Protein AF-A0AA38GEP6-F1 (afdb_monomer_lite)

Secondary structure (DSSP, 8-state):
-HHHHHHHHHHHHHHIIIIIHHHHHHHHTTT-----GGG-HHHHHHHHHS-HHHH--TTSPTTTSTTHHHHHHHHHTT-HHHHHPPP----

pLDDT: mean 92.12, std 4.42, range [63.47, 97.69]

Structure (mmCIF, N/CA/C/O backbone):
data_AF-A0AA38GEP6-F1
#
_entry.id   AF-A0AA38GEP6-F1
#
loop_
_atom_site.group_PDB
_atom_site.id
_atom_site.type_symbol
_atom_site.label_atom_id
_atom_site.label_alt_id
_atom_site.label_comp_id
_atom_site.label_asym_id
_atom_site.label_entity_id
_atom_site.label_seq_id
_atom_site.pdbx_PDB_ins_code
_atom_site.Cartn_x
_atom_site.Cartn_y
_atom_site.Cartn_z
_atom_site.occupancy
_atom_site.B_iso_or_equiv
_atom_site.auth_seq_id
_atom_site.auth_comp_id
_atom_site.auth_asym_id
_atom_site.auth_atom_id
_atom_site.pdbx_PDB_model_num
ATOM 1 N N . TRP A 1 1 ? 11.103 -12.185 -10.417 1.00 89.88 1 TRP A N 1
ATOM 2 C CA . TRP A 1 1 ? 9.655 -11.926 -10.547 1.00 89.88 1 TRP A CA 1
ATOM 3 C C . TRP A 1 1 ? 8.796 -13.119 -10.151 1.00 89.88 1 TRP A C 1
ATOM 5 O O . TRP A 1 1 ? 8.047 -12.953 -9.207 1.00 89.88 1 TRP A O 1
ATOM 15 N N . VAL A 1 2 ? 8.939 -14.307 -10.759 1.00 90.38 2 VAL A N 1
ATOM 16 C CA . VAL A 1 2 ? 8.103 -15.491 -10.431 1.00 90.38 2 VAL A CA 1
ATOM 17 C C . VAL A 1 2 ? 8.111 -15.843 -8.936 1.00 90.38 2 VAL A C 1
ATOM 19 O O . VAL A 1 2 ? 7.073 -15.758 -8.293 1.00 90.38 2 VAL A O 1
ATOM 22 N N . ALA A 1 3 ? 9.285 -16.113 -8.353 1.00 92.94 3 ALA A N 1
ATOM 23 C CA . ALA A 1 3 ? 9.393 -16.435 -6.924 1.00 92.94 3 ALA A CA 1
ATOM 24 C C . ALA A 1 3 ? 8.881 -15.307 -6.004 1.00 92.94 3 ALA A C 1
ATOM 26 O O . ALA A 1 3 ? 8.305 -15.565 -4.956 1.00 92.94 3 ALA A O 1
ATOM 27 N N . LEU A 1 4 ? 9.050 -14.042 -6.412 1.00 91.69 4 LEU A N 1
ATOM 28 C CA . LEU A 1 4 ? 8.527 -12.895 -5.662 1.00 91.69 4 LEU A CA 1
ATOM 29 C C . LEU A 1 4 ? 6.992 -12.851 -5.702 1.00 91.69 4 LEU A C 1
ATOM 31 O O . LEU A 1 4 ? 6.365 -12.515 -4.707 1.00 91.69 4 LEU A O 1
ATOM 35 N N . GLN A 1 5 ? 6.386 -13.201 -6.836 1.00 90.38 5 GLN A N 1
ATOM 36 C CA . GLN A 1 5 ? 4.933 -13.257 -6.994 1.00 90.38 5 GLN A CA 1
ATOM 37 C C . GLN A 1 5 ? 4.319 -14.388 -6.170 1.00 90.38 5 GLN A C 1
ATOM 39 O O . GLN A 1 5 ? 3.273 -14.196 -5.555 1.00 90.38 5 GLN A O 1
ATOM 44 N N . GLU A 1 6 ? 4.980 -15.542 -6.112 1.00 91.62 6 GLU A N 1
ATOM 45 C CA . GLU A 1 6 ? 4.587 -16.644 -5.229 1.00 91.62 6 GLU A CA 1
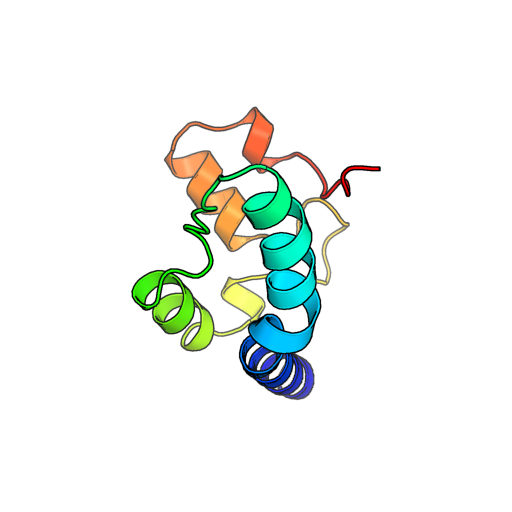ATOM 46 C C . GLU A 1 6 ? 4.685 -16.241 -3.754 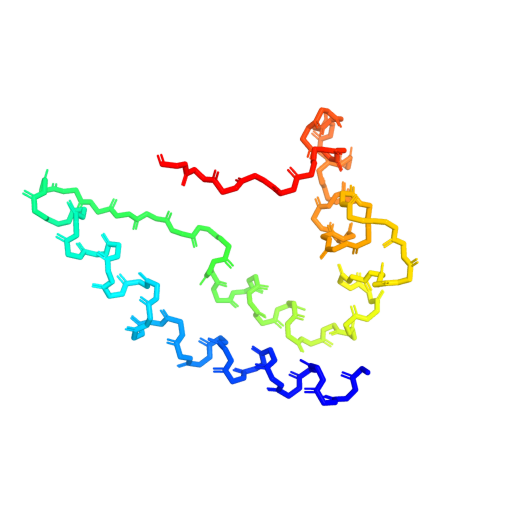1.00 91.62 6 GLU A C 1
ATOM 48 O O . GLU A 1 6 ? 3.718 -16.412 -3.011 1.00 91.62 6 GLU A O 1
ATOM 53 N N . GLU A 1 7 ? 5.800 -15.627 -3.344 1.00 92.94 7 GLU A N 1
ATOM 54 C CA . GLU A 1 7 ? 5.980 -15.156 -1.967 1.00 92.94 7 GLU A CA 1
ATOM 55 C C . GLU A 1 7 ? 4.932 -14.099 -1.586 1.00 92.94 7 GLU A C 1
ATOM 57 O O . GLU A 1 7 ? 4.322 -14.188 -0.523 1.00 92.94 7 GLU A O 1
ATOM 62 N N . MET A 1 8 ? 4.630 -13.150 -2.480 1.00 90.62 8 MET A N 1
ATOM 63 C CA . MET A 1 8 ? 3.583 -12.150 -2.244 1.00 90.62 8 MET A CA 1
ATOM 64 C C . MET A 1 8 ? 2.198 -12.779 -2.048 1.00 90.62 8 MET A C 1
ATOM 66 O O . MET A 1 8 ? 1.456 -12.351 -1.163 1.00 90.62 8 MET A O 1
ATOM 70 N N . LYS A 1 9 ? 1.847 -13.814 -2.823 1.00 89.62 9 LYS A N 1
ATOM 71 C CA . LYS A 1 9 ? 0.584 -14.550 -2.637 1.00 89.62 9 LYS A CA 1
ATOM 72 C C . LYS A 1 9 ? 0.529 -15.227 -1.266 1.00 89.62 9 LYS A C 1
ATOM 74 O O . LYS A 1 9 ? -0.500 -15.167 -0.592 1.00 89.62 9 LYS A O 1
ATOM 79 N N . ILE A 1 10 ? 1.633 -15.834 -0.834 1.00 92.62 10 ILE A N 1
ATOM 80 C CA . ILE A 1 10 ? 1.743 -16.468 0.486 1.00 92.62 10 ILE A CA 1
ATOM 81 C C . ILE A 1 10 ? 1.598 -15.431 1.609 1.00 92.62 10 ILE A C 1
ATOM 83 O O . ILE A 1 10 ? 0.904 -15.689 2.598 1.00 92.62 10 ILE A O 1
ATOM 87 N N . ASP A 1 11 ? 2.219 -14.260 1.470 1.00 91.88 11 ASP A N 1
ATOM 88 C CA . ASP A 1 11 ? 2.130 -13.181 2.456 1.00 91.88 11 ASP A CA 1
ATOM 89 C C . ASP A 1 11 ? 0.696 -12.657 2.608 1.00 91.88 11 ASP A C 1
ATOM 91 O O . ASP A 1 11 ? 0.218 -12.512 3.738 1.00 91.88 11 ASP A O 1
ATOM 95 N N . VAL A 1 12 ? -0.031 -12.466 1.499 1.00 90.56 12 VAL A N 1
ATOM 96 C CA . VAL A 1 12 ? -1.458 -12.096 1.524 1.00 90.56 12 VAL A CA 1
ATOM 97 C C . VAL A 1 12 ? -2.280 -13.154 2.267 1.00 90.56 12 VAL A C 1
ATOM 99 O O . VAL A 1 12 ? -3.029 -12.819 3.183 1.00 90.56 12 VAL A O 1
ATOM 102 N N . GLN A 1 13 ? -2.076 -14.444 1.977 1.00 90.69 13 GLN A N 1
ATOM 103 C CA . GLN A 1 13 ? -2.790 -15.542 2.649 1.00 90.69 13 GLN A CA 1
ATOM 104 C C . GLN A 1 13 ? -2.527 -15.622 4.163 1.00 90.69 13 GLN A C 1
ATOM 106 O O . GLN A 1 13 ? -3.311 -16.213 4.911 1.00 90.69 13 GLN A O 1
ATOM 111 N N . ARG A 1 14 ? -1.417 -15.049 4.641 1.00 93.81 14 ARG A N 1
ATOM 112 C CA . ARG A 1 14 ? -0.997 -15.095 6.050 1.00 93.81 14 ARG A CA 1
ATOM 113 C C . ARG A 1 14 ? -1.179 -13.768 6.784 1.00 93.81 14 ARG A C 1
ATOM 115 O O . ARG A 1 14 ? -0.925 -13.720 7.993 1.00 93.81 14 ARG A O 1
ATOM 122 N N . ILE A 1 15 ? -1.630 -12.711 6.104 1.00 92.81 15 ILE A N 1
ATOM 123 C CA . ILE A 1 15 ? -1.693 -11.354 6.664 1.00 92.81 15 ILE A CA 1
ATOM 124 C C . ILE A 1 15 ? -2.580 -11.276 7.911 1.00 92.81 15 ILE A C 1
ATOM 126 O O . ILE A 1 15 ? -2.235 -10.584 8.874 1.00 92.81 15 ILE A O 1
ATOM 130 N N . TRP A 1 16 ? -3.661 -12.064 7.938 1.00 90.38 16 TRP A N 1
ATOM 131 C CA . TRP A 1 16 ? -4.592 -12.144 9.063 1.00 90.38 16 TRP A CA 1
ATOM 132 C C . TRP A 1 16 ? -3.903 -12.611 10.350 1.00 90.38 16 TRP A C 1
ATOM 134 O O . TRP A 1 16 ? -4.121 -12.053 11.421 1.00 90.38 16 TRP A O 1
ATOM 144 N N . LYS A 1 17 ? -3.006 -13.598 10.241 1.00 90.06 17 LYS A N 1
ATOM 145 C CA . LYS A 1 17 ? -2.310 -14.190 11.387 1.00 90.06 17 LYS A CA 1
ATOM 146 C C . LYS A 1 17 ? -1.184 -13.296 11.900 1.00 90.06 17 LYS A C 1
ATOM 148 O O . LYS A 1 17 ? -0.864 -13.340 13.085 1.00 90.06 17 LYS A O 1
ATOM 153 N N . ARG A 1 18 ? -0.545 -12.528 11.011 1.00 85.62 18 ARG A N 1
ATOM 154 C CA . ARG A 1 18 ? 0.643 -11.724 11.335 1.00 85.62 18 ARG A CA 1
ATOM 155 C C . ARG A 1 18 ? 0.280 -10.300 11.738 1.00 85.62 18 ARG A C 1
ATOM 157 O O . ARG A 1 18 ? 0.489 -9.915 12.884 1.00 85.62 18 ARG A O 1
ATOM 164 N N . ASN A 1 19 ? -0.220 -9.523 10.783 1.00 88.69 19 ASN A N 1
ATOM 165 C CA . ASN A 1 19 ? -0.437 -8.090 10.940 1.00 88.69 19 ASN A CA 1
ATOM 166 C C . ASN A 1 19 ? -1.794 -7.829 11.587 1.00 88.69 19 ASN A C 1
ATOM 168 O O . ASN A 1 19 ? -1.851 -7.221 12.654 1.00 88.69 19 ASN A O 1
ATOM 172 N N . LEU A 1 20 ? -2.866 -8.372 11.004 1.00 92.31 20 LEU A N 1
ATOM 173 C CA . LEU A 1 20 ? -4.219 -8.055 11.460 1.00 92.31 20 LEU A CA 1
ATOM 174 C C . LEU A 1 20 ? -4.499 -8.604 12.856 1.00 92.31 20 LEU A C 1
ATOM 176 O O . LEU A 1 20 ? -5.066 -7.893 13.664 1.00 92.31 20 LEU A O 1
ATOM 180 N N . GLY A 1 21 ? -4.025 -9.802 13.204 1.00 92.38 21 GLY A N 1
ATOM 181 C CA . GLY A 1 21 ? -4.217 -10.342 14.554 1.00 92.38 21 GLY A CA 1
ATOM 182 C C . GLY A 1 21 ? -3.507 -9.547 15.662 1.00 92.38 21 GLY A C 1
ATOM 183 O O . GLY A 1 21 ? -3.891 -9.625 16.830 1.00 92.38 21 GLY A O 1
ATOM 184 N N . ARG A 1 22 ? -2.448 -8.790 15.344 1.00 91.88 22 ARG A N 1
ATOM 185 C CA . ARG A 1 22 ? -1.845 -7.835 16.289 1.00 91.88 22 ARG A CA 1
ATOM 186 C C . ARG A 1 22 ? -2.683 -6.562 16.354 1.00 91.88 22 ARG A C 1
ATOM 188 O O . ARG A 1 22 ? -3.018 -6.126 17.450 1.00 91.88 22 ARG A O 1
ATOM 195 N N . ASP A 1 23 ? -2.992 -5.998 15.193 1.00 92.88 23 ASP A N 1
ATOM 196 C CA . ASP A 1 23 ? -3.670 -4.710 15.084 1.00 92.88 23 ASP A CA 1
ATOM 197 C C . ASP A 1 23 ? -5.089 -4.788 15.674 1.00 92.88 23 ASP A C 1
ATOM 199 O O . ASP A 1 23 ? -5.472 -3.921 16.451 1.00 92.88 23 ASP A O 1
ATOM 203 N N . ASP A 1 24 ? -5.812 -5.881 15.422 1.00 94.50 24 ASP A N 1
ATOM 204 C CA . ASP A 1 24 ? -7.140 -6.164 15.971 1.00 94.50 24 ASP A CA 1
ATOM 205 C C . ASP A 1 24 ? -7.141 -6.175 17.504 1.00 94.50 24 ASP A C 1
ATOM 207 O O . ASP A 1 24 ? -7.898 -5.433 18.120 1.00 94.50 24 ASP A O 1
ATOM 211 N N . ARG A 1 25 ? -6.211 -6.905 18.140 1.00 93.25 25 ARG A N 1
ATOM 212 C CA . ARG A 1 25 ? -6.102 -6.936 19.610 1.00 93.25 25 ARG A CA 1
ATOM 213 C C . ARG A 1 25 ? -5.851 -5.555 20.207 1.00 93.25 25 ARG A C 1
ATOM 215 O O . ARG A 1 25 ? -6.464 -5.213 21.210 1.00 93.25 25 ARG A O 1
ATOM 222 N N . CYS A 1 26 ? -4.963 -4.763 19.608 1.00 92.88 26 CYS A N 1
ATOM 223 C CA . CYS A 1 26 ? -4.670 -3.416 20.097 1.00 92.88 26 CYS A CA 1
ATOM 224 C C . CYS A 1 26 ? -5.856 -2.457 19.913 1.00 92.88 26 CYS A C 1
ATOM 226 O O . CYS A 1 26 ? -6.101 -1.611 20.768 1.00 92.88 26 CYS A O 1
ATOM 228 N N . ILE A 1 27 ? -6.580 -2.561 18.799 1.00 95.06 27 ILE A N 1
ATOM 229 C CA . ILE A 1 27 ? -7.654 -1.628 18.436 1.00 95.06 27 ILE A CA 1
ATOM 230 C C . ILE A 1 27 ? -8.955 -1.975 19.173 1.00 95.06 27 ILE A C 1
ATOM 232 O O . ILE A 1 27 ? -9.617 -1.078 19.703 1.00 95.06 27 ILE A O 1
ATOM 236 N N . ALA A 1 28 ? -9.282 -3.264 19.278 1.00 95.06 28 ALA A N 1
ATOM 237 C CA . ALA A 1 28 ? -10.460 -3.753 19.986 1.00 95.06 28 ALA A CA 1
ATOM 238 C C . ALA A 1 28 ? -10.392 -3.484 21.498 1.00 95.06 28 ALA A C 1
ATOM 240 O O . ALA A 1 28 ? -11.422 -3.190 22.101 1.00 95.06 28 ALA A O 1
ATOM 241 N N . ASP A 1 29 ? -9.193 -3.481 22.096 1.00 96.50 29 ASP A N 1
ATOM 242 C CA . ASP A 1 29 ? -8.980 -3.084 23.501 1.00 96.50 29 ASP A CA 1
ATOM 243 C C . ASP A 1 29 ? -9.459 -1.646 23.785 1.00 96.50 29 ASP A C 1
ATOM 245 O O . ASP A 1 29 ? -9.872 -1.311 24.891 1.00 96.50 29 ASP A O 1
ATOM 249 N N . HIS A 1 30 ? -9.510 -0.803 22.749 1.00 95.62 30 HIS A N 1
ATOM 250 C CA . HIS A 1 30 ? -10.012 0.569 22.825 1.00 95.62 30 HIS A CA 1
ATOM 251 C C . HIS A 1 30 ? -11.484 0.706 22.391 1.00 95.62 30 HIS A C 1
ATOM 253 O O . HIS A 1 30 ? -11.970 1.826 22.198 1.00 95.62 30 HIS A O 1
ATOM 259 N N . GLY A 1 31 ? -12.205 -0.406 22.194 1.00 95.81 31 GLY A N 1
ATOM 260 C CA . GLY A 1 31 ? -13.589 -0.409 21.710 1.00 95.81 31 GLY A CA 1
ATOM 261 C C . GLY A 1 31 ? -13.737 0.212 20.318 1.00 95.81 31 GLY A C 1
ATOM 262 O O . GLY A 1 31 ? -14.754 0.842 20.018 1.00 95.81 31 GLY A O 1
ATOM 263 N N . LYS A 1 32 ? -12.690 0.115 19.491 1.00 96.69 32 LYS A N 1
ATOM 264 C CA . LYS A 1 32 ? -12.663 0.626 18.118 1.00 96.69 32 LYS A CA 1
ATOM 265 C C . LYS A 1 32 ? -12.638 -0.526 17.122 1.00 96.69 32 LYS A C 1
ATOM 267 O O . LYS A 1 32 ? -12.224 -1.633 17.442 1.00 96.69 32 LYS A O 1
ATOM 272 N N . GLU A 1 33 ? -13.053 -0.224 15.899 1.00 94.75 33 GLU A N 1
ATOM 273 C CA . GLU A 1 33 ? -12.971 -1.125 14.753 1.00 94.75 33 GLU A CA 1
ATOM 274 C C . GLU A 1 33 ? -12.136 -0.444 13.664 1.00 94.75 33 GLU A C 1
ATOM 276 O O . GLU A 1 33 ? -12.380 0.714 13.313 1.00 94.75 33 GLU A O 1
ATOM 281 N N . ALA A 1 34 ? -11.131 -1.146 13.142 1.00 93.94 34 ALA A N 1
ATOM 282 C CA . ALA A 1 34 ? -10.300 -0.640 12.059 1.00 93.94 34 ALA A CA 1
ATOM 283 C C . ALA A 1 34 ? -10.906 -0.961 10.695 1.00 93.94 34 ALA A C 1
ATOM 285 O O . ALA A 1 34 ? -11.466 -2.033 10.477 1.00 93.94 34 ALA A O 1
ATOM 286 N N . ARG A 1 35 ? -10.724 -0.047 9.742 1.00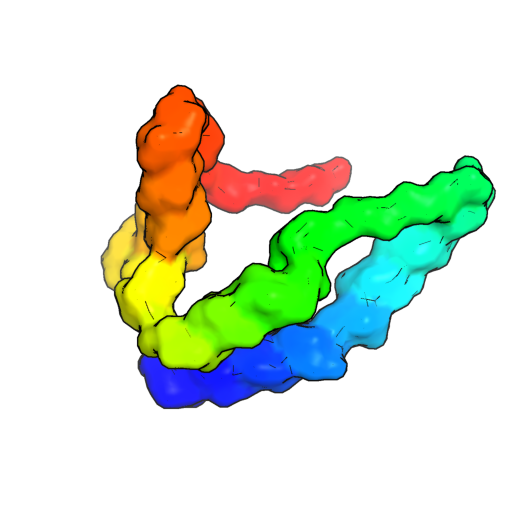 95.19 35 ARG A N 1
ATOM 287 C CA . ARG A 1 35 ? -11.012 -0.288 8.327 1.00 95.19 35 ARG A CA 1
ATOM 288 C C . ARG A 1 35 ? -9.697 -0.268 7.560 1.00 95.19 35 ARG A C 1
ATOM 290 O O . ARG A 1 35 ? -8.886 0.636 7.756 1.00 95.19 35 ARG A O 1
ATOM 297 N N . PHE A 1 36 ? -9.503 -1.251 6.683 1.00 94.19 36 PHE A N 1
ATOM 298 C CA . PHE A 1 36 ? -8.279 -1.425 5.900 1.00 94.19 36 PHE A CA 1
ATOM 299 C C . PHE A 1 36 ? -8.594 -1.366 4.396 1.00 94.19 36 PHE A C 1
ATOM 301 O O . PHE A 1 36 ? -8.654 -2.413 3.761 1.00 94.19 36 PHE A O 1
ATOM 308 N N . PRO A 1 37 ? -8.778 -0.173 3.793 1.00 95.00 37 PRO A N 1
ATOM 309 C CA . PRO A 1 37 ? -9.197 -0.054 2.389 1.00 95.00 37 PRO A CA 1
ATOM 310 C C . PRO A 1 37 ? -8.270 -0.740 1.375 1.00 95.00 37 PRO A C 1
ATOM 312 O O . PRO A 1 37 ? -8.711 -1.157 0.318 1.00 95.00 37 PRO A O 1
ATOM 315 N N . PHE A 1 38 ? -6.979 -0.886 1.688 1.00 93.31 38 PHE A N 1
ATOM 316 C CA . PHE A 1 38 ? -6.026 -1.600 0.827 1.00 93.31 38 PHE A CA 1
ATOM 317 C C . PHE A 1 38 ? -6.131 -3.132 0.908 1.00 93.31 38 PHE A C 1
ATOM 319 O O . PHE A 1 38 ? -5.421 -3.816 0.180 1.00 93.31 38 PHE A O 1
ATOM 326 N N . LEU A 1 39 ? -6.957 -3.657 1.816 1.00 94.06 39 LEU A N 1
ATOM 327 C CA . LEU A 1 39 ? -7.284 -5.081 1.941 1.00 94.06 39 LEU A CA 1
ATOM 328 C C . LEU A 1 39 ? -8.707 -5.385 1.473 1.00 94.06 39 LEU A C 1
ATOM 330 O O . LEU A 1 39 ? -9.213 -6.470 1.742 1.00 94.06 39 LEU A O 1
ATOM 334 N N . ASP A 1 40 ? -9.349 -4.421 0.821 1.00 95.50 40 ASP A N 1
ATOM 335 C CA . ASP A 1 40 ? -10.595 -4.652 0.111 1.00 95.50 40 ASP A CA 1
ATOM 336 C C . ASP A 1 40 ? -10.410 -5.755 -0.947 1.00 95.50 40 ASP A C 1
ATOM 338 O O . ASP A 1 40 ? -9.349 -5.849 -1.572 1.00 95.50 40 ASP A O 1
ATOM 342 N N . GLU A 1 41 ? -11.417 -6.615 -1.100 1.00 93.88 41 GLU A N 1
ATOM 343 C CA . GLU A 1 41 ? -11.335 -7.819 -1.936 1.00 93.88 41 GLU A CA 1
ATOM 344 C C . GLU A 1 41 ? -11.063 -7.463 -3.401 1.00 93.88 41 GLU A C 1
ATOM 346 O O . GLU A 1 41 ? -10.138 -8.024 -3.992 1.00 93.88 41 GLU A O 1
ATOM 351 N N . ASP A 1 42 ? -11.756 -6.452 -3.935 1.00 96.38 42 ASP A N 1
ATOM 352 C CA . ASP A 1 42 ? -11.604 -6.010 -5.325 1.00 96.38 42 ASP A CA 1
ATOM 353 C C . ASP A 1 42 ? -10.211 -5.402 -5.560 1.00 96.38 42 ASP A C 1
ATOM 355 O O . ASP A 1 42 ? -9.580 -5.612 -6.602 1.00 96.38 42 ASP A O 1
ATOM 359 N N . VAL A 1 43 ? -9.689 -4.661 -4.573 1.00 94.50 43 VAL A N 1
ATOM 360 C CA . VAL A 1 43 ? -8.334 -4.087 -4.628 1.00 94.50 43 VAL A CA 1
ATOM 361 C C . VAL A 1 43 ? -7.282 -5.193 -4.646 1.00 94.50 43 VAL A C 1
ATOM 363 O O . VAL A 1 43 ? -6.334 -5.130 -5.433 1.00 94.50 43 VAL A O 1
ATOM 366 N N . ILE A 1 44 ? -7.427 -6.203 -3.788 1.00 93.31 44 ILE A N 1
ATOM 367 C CA . ILE A 1 44 ? -6.483 -7.318 -3.706 1.00 93.31 44 ILE A CA 1
ATOM 368 C C . ILE A 1 44 ? -6.538 -8.176 -4.968 1.00 93.31 44 ILE A C 1
ATOM 370 O O . ILE A 1 44 ? -5.479 -8.480 -5.516 1.00 93.31 44 ILE A O 1
ATOM 374 N N . GLU A 1 45 ? -7.729 -8.530 -5.451 1.00 92.81 45 GLU A N 1
ATOM 375 C CA . GLU A 1 45 ? -7.906 -9.309 -6.680 1.00 92.81 45 GLU A CA 1
ATOM 376 C C . GLU A 1 45 ? -7.259 -8.595 -7.872 1.00 92.81 45 GLU A C 1
ATOM 378 O O . GLU A 1 45 ? -6.372 -9.153 -8.522 1.00 92.81 45 GLU A O 1
ATOM 383 N N . THR A 1 46 ? -7.574 -7.308 -8.058 1.00 93.31 46 THR A N 1
ATOM 384 C CA . THR A 1 46 ? -6.985 -6.482 -9.122 1.00 93.31 46 THR A CA 1
ATOM 385 C C . THR A 1 46 ? -5.456 -6.487 -9.068 1.00 93.31 46 THR A C 1
ATOM 387 O O . THR A 1 46 ? -4.791 -6.625 -10.093 1.00 93.31 46 THR A O 1
ATOM 390 N N . LEU A 1 47 ? -4.864 -6.328 -7.880 1.00 92.56 47 LEU A N 1
ATOM 391 C CA . LEU A 1 47 ? -3.408 -6.288 -7.735 1.00 92.56 47 LEU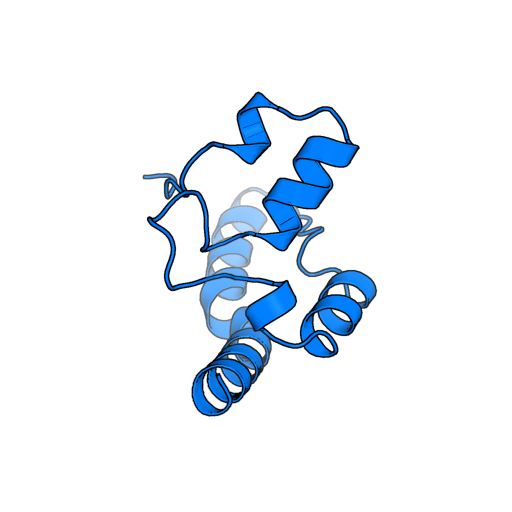 A CA 1
ATOM 392 C C . LEU A 1 47 ? -2.753 -7.666 -7.907 1.00 92.56 47 LEU A C 1
ATOM 394 O O . LEU A 1 47 ? -1.626 -7.729 -8.386 1.00 92.56 47 LEU A O 1
ATOM 398 N N . LEU A 1 48 ? -3.412 -8.762 -7.527 1.00 89.94 48 LEU A N 1
ATOM 399 C CA . LEU A 1 48 ? -2.858 -10.115 -7.661 1.00 89.94 48 LEU A CA 1
ATOM 400 C C . LEU A 1 48 ? -2.834 -10.623 -9.109 1.00 89.94 48 LEU A C 1
ATOM 402 O O . LEU A 1 48 ? -1.995 -11.477 -9.429 1.00 89.94 48 LEU A O 1
ATOM 406 N N . ASP A 1 49 ? -3.708 -10.086 -9.958 1.00 90.62 49 ASP A N 1
ATOM 407 C CA . ASP A 1 49 ? -3.790 -10.411 -11.385 1.00 90.62 49 ASP A CA 1
ATOM 408 C C . ASP A 1 49 ? -2.811 -9.607 -12.249 1.00 90.62 49 ASP A C 1
ATOM 410 O O . ASP A 1 49 ? -2.472 -10.009 -13.367 1.00 90.62 49 ASP A O 1
ATOM 414 N N . LEU A 1 50 ? -2.296 -8.491 -11.728 1.00 92.44 50 LEU A N 1
ATOM 415 C CA . LEU A 1 50 ? -1.284 -7.702 -12.416 1.00 92.44 50 LEU A CA 1
ATOM 416 C C . LEU A 1 50 ? 0.107 -8.342 -12.289 1.00 92.44 50 LEU A C 1
ATOM 418 O O . LEU A 1 50 ? 0.508 -8.801 -11.214 1.00 92.44 50 LEU A O 1
ATOM 422 N N . PRO A 1 51 ? 0.921 -8.315 -13.358 1.00 92.62 51 PRO A N 1
ATOM 423 C CA . PRO A 1 51 ? 2.323 -8.675 -13.242 1.00 92.62 51 PRO A CA 1
ATOM 424 C C . PRO A 1 51 ? 3.057 -7.763 -12.256 1.00 92.62 51 PRO A C 1
ATOM 426 O O . PRO A 1 51 ? 2.885 -6.545 -12.274 1.00 92.62 51 PRO A O 1
ATOM 429 N N . LEU A 1 52 ? 3.949 -8.322 -11.432 1.00 93.00 52 LEU A N 1
ATOM 430 C CA . LEU A 1 52 ? 4.607 -7.541 -10.375 1.00 93.00 52 LEU A CA 1
ATOM 431 C C . LEU A 1 52 ? 5.434 -6.352 -10.877 1.00 93.00 52 LEU A C 1
ATOM 433 O O . LEU A 1 52 ? 5.556 -5.371 -10.148 1.00 93.00 52 LEU A O 1
ATOM 437 N N . TRP A 1 53 ? 5.969 -6.401 -12.099 1.00 92.81 53 TRP A N 1
ATOM 438 C CA . TRP A 1 53 ? 6.677 -5.260 -12.695 1.00 92.81 53 TRP A CA 1
ATOM 439 C C . TRP A 1 53 ? 5.748 -4.071 -13.005 1.00 92.81 53 TRP A C 1
ATOM 441 O O . TRP A 1 53 ? 6.211 -2.937 -13.160 1.00 92.81 53 TRP A O 1
ATOM 451 N N . GLU A 1 54 ? 4.429 -4.291 -13.065 1.00 93.06 54 GLU A N 1
ATOM 452 C CA . GLU A 1 54 ? 3.431 -3.219 -13.122 1.00 93.06 54 GLU A CA 1
ATOM 453 C C . GLU A 1 54 ? 3.132 -2.603 -11.755 1.00 93.06 54 GLU A C 1
ATOM 455 O O . GLU A 1 54 ? 2.789 -1.427 -11.661 1.00 93.06 54 GLU A O 1
ATOM 460 N N . ILE A 1 55 ? 3.355 -3.357 -10.683 1.00 94.38 55 ILE A N 1
ATOM 461 C CA . ILE A 1 55 ? 3.102 -2.923 -9.307 1.00 94.38 55 ILE A CA 1
ATOM 462 C C . ILE A 1 55 ? 4.330 -2.221 -8.724 1.00 94.38 55 ILE A C 1
ATOM 464 O O . ILE A 1 55 ? 4.201 -1.194 -8.049 1.00 94.38 55 ILE A O 1
ATOM 468 N N . ALA A 1 56 ? 5.517 -2.759 -9.011 1.00 94.50 56 ALA A N 1
ATOM 469 C CA . ALA A 1 56 ? 6.793 -2.305 -8.488 1.00 94.50 56 ALA A CA 1
ATOM 470 C C . ALA A 1 56 ? 7.919 -2.411 -9.527 1.00 94.50 56 ALA A C 1
ATOM 472 O O . ALA A 1 56 ? 7.937 -3.289 -10.380 1.00 94.50 56 ALA A O 1
ATOM 473 N N . ASP A 1 57 ? 8.904 -1.531 -9.406 1.00 94.88 57 ASP A N 1
ATOM 474 C CA . ASP A 1 57 ? 10.126 -1.514 -10.209 1.00 94.88 57 ASP A CA 1
ATOM 475 C C . ASP A 1 57 ? 11.330 -1.534 -9.264 1.00 94.88 57 ASP A C 1
ATOM 477 O O . ASP A 1 57 ? 11.807 -0.499 -8.808 1.00 94.88 57 ASP A O 1
ATOM 481 N N . LEU A 1 58 ? 11.782 -2.732 -8.899 1.00 90.88 58 LEU A N 1
ATOM 482 C CA . LEU A 1 58 ? 12.791 -2.912 -7.851 1.00 90.88 58 LEU A CA 1
ATOM 483 C C . LEU A 1 58 ? 14.221 -2.558 -8.293 1.00 90.88 58 LEU A C 1
ATOM 485 O O . LEU A 1 58 ? 15.131 -2.607 -7.469 1.00 90.88 58 LEU A O 1
ATOM 489 N N . GLU A 1 59 ? 14.424 -2.182 -9.558 1.00 93.00 59 GLU A N 1
ATOM 490 C CA . GLU A 1 59 ? 15.703 -1.652 -10.049 1.00 93.00 59 GLU A CA 1
ATOM 491 C C . GLU A 1 59 ? 15.883 -0.176 -9.670 1.00 93.00 59 GLU A C 1
ATOM 493 O O . GLU A 1 59 ? 17.003 0.337 -9.617 1.00 93.00 59 GLU A O 1
ATOM 498 N N . LYS A 1 60 ? 14.781 0.520 -9.363 1.00 91.81 60 LYS A N 1
ATOM 499 C CA . LYS A 1 60 ? 14.809 1.911 -8.914 1.00 91.81 60 LYS A CA 1
ATOM 500 C C . LYS A 1 60 ? 15.115 2.031 -7.419 1.00 91.81 60 LYS A C 1
ATOM 502 O O . LYS A 1 60 ? 14.793 1.137 -6.634 1.00 91.81 60 LYS A O 1
ATOM 507 N N . PRO A 1 61 ? 15.648 3.187 -6.980 1.00 87.69 61 PRO A N 1
ATOM 508 C CA . PRO A 1 61 ? 15.830 3.470 -5.564 1.00 87.69 61 PRO A CA 1
ATOM 509 C C . PRO A 1 61 ? 14.529 3.356 -4.757 1.00 87.69 61 PRO A C 1
ATOM 511 O O . PRO A 1 61 ? 13.421 3.595 -5.258 1.00 87.69 61 PRO A O 1
ATOM 514 N N . SER A 1 62 ? 14.678 3.070 -3.461 1.00 83.56 62 SER A N 1
ATOM 515 C CA . SER A 1 62 ? 13.577 3.146 -2.496 1.00 83.56 62 SER A CA 1
ATOM 516 C C . SER A 1 62 ? 12.887 4.512 -2.574 1.00 83.56 62 SER A C 1
ATOM 518 O O . SER A 1 62 ? 13.533 5.540 -2.788 1.00 83.56 62 SER A O 1
ATOM 520 N N . GLY A 1 63 ? 11.562 4.533 -2.448 1.00 82.25 63 GLY A N 1
ATOM 521 C CA . GLY A 1 63 ? 10.783 5.755 -2.645 1.00 82.25 63 GLY A CA 1
ATOM 522 C C . GLY A 1 63 ? 10.359 6.019 -4.092 1.00 82.25 63 GLY A C 1
ATOM 523 O O . GLY A 1 63 ? 9.579 6.935 -4.318 1.00 82.25 63 GLY A O 1
ATOM 524 N N . HIS A 1 64 ? 10.820 5.218 -5.056 1.00 87.06 64 HIS A N 1
ATOM 525 C CA . HIS A 1 64 ? 10.442 5.358 -6.465 1.00 87.06 64 HIS A CA 1
ATOM 526 C C . HIS A 1 64 ? 9.816 4.067 -6.990 1.00 87.06 64 HIS A C 1
ATOM 528 O O . HIS A 1 64 ? 8.685 4.066 -7.470 1.00 87.06 64 HIS A O 1
ATOM 534 N N . GLY A 1 65 ? 10.553 2.965 -6.864 1.00 91.75 65 GLY A N 1
ATOM 535 C CA . GLY A 1 65 ? 10.199 1.682 -7.457 1.00 91.75 65 GLY A CA 1
ATOM 536 C C . GLY A 1 65 ? 9.241 0.813 -6.649 1.00 91.75 65 GLY A C 1
ATOM 537 O O . GLY A 1 65 ? 8.364 0.162 -7.203 1.00 91.75 65 GLY A O 1
ATOM 538 N N . ASP A 1 66 ? 9.383 0.829 -5.328 1.00 90.38 66 ASP A N 1
ATOM 539 C CA . ASP A 1 66 ? 8.724 -0.075 -4.376 1.00 90.38 66 ASP A CA 1
ATOM 540 C C . ASP A 1 66 ? 7.189 -0.091 -4.442 1.00 90.38 66 ASP A C 1
ATOM 542 O O . ASP A 1 66 ? 6.559 -1.123 -4.229 1.00 90.38 66 ASP A O 1
ATOM 546 N N . LYS A 1 67 ? 6.589 1.069 -4.707 1.00 94.31 67 LYS A N 1
ATOM 547 C CA . LYS A 1 67 ? 5.140 1.295 -4.710 1.00 94.31 67 LYS A CA 1
ATOM 548 C C . LYS A 1 67 ? 4.673 1.947 -6.011 1.00 94.31 67 LYS A C 1
ATOM 550 O O . LYS A 1 67 ? 3.778 2.788 -5.969 1.00 94.31 67 LYS A O 1
ATOM 555 N N . LYS A 1 68 ? 5.304 1.607 -7.144 1.00 95.25 68 LYS A N 1
ATOM 556 C CA . LYS A 1 68 ? 5.110 2.258 -8.456 1.00 95.25 68 LYS A CA 1
ATOM 557 C C . LYS A 1 68 ? 3.635 2.560 -8.742 1.00 95.25 68 LYS A C 1
ATOM 559 O O . LYS A 1 68 ? 3.291 3.723 -8.938 1.00 95.25 68 LYS A O 1
ATOM 564 N N . ILE A 1 69 ? 2.770 1.547 -8.670 1.00 95.31 69 ILE A N 1
ATOM 565 C CA . ILE A 1 69 ? 1.344 1.703 -8.986 1.00 95.31 69 ILE A CA 1
ATOM 566 C C . ILE A 1 69 ? 0.618 2.650 -8.020 1.00 95.31 69 ILE A C 1
ATOM 568 O O . ILE A 1 69 ? -0.128 3.525 -8.449 1.00 95.31 69 ILE A O 1
ATOM 572 N N . LEU A 1 70 ? 0.898 2.566 -6.715 1.00 95.00 70 LEU A N 1
ATOM 573 C CA . LEU A 1 70 ? 0.301 3.463 -5.719 1.00 95.00 70 LEU A CA 1
ATOM 574 C C . LEU A 1 70 ? 0.750 4.912 -5.927 1.00 95.00 70 LEU A C 1
ATOM 576 O O . LEU A 1 70 ? -0.033 5.836 -5.724 1.00 95.00 70 LEU A O 1
ATOM 580 N N . ARG A 1 71 ? 2.004 5.120 -6.343 1.00 94.94 71 ARG A N 1
ATOM 581 C CA . ARG A 1 71 ? 2.541 6.453 -6.649 1.00 94.94 71 ARG A CA 1
ATOM 582 C C . ARG A 1 71 ? 1.876 7.042 -7.889 1.00 94.94 71 ARG A C 1
ATOM 584 O O . ARG A 1 71 ? 1.520 8.215 -7.870 1.00 94.94 71 ARG A O 1
ATOM 591 N N . GLN A 1 72 ? 1.655 6.229 -8.920 1.00 95.06 72 GLN A N 1
ATOM 592 C CA . GLN A 1 72 ? 0.934 6.636 -10.129 1.00 95.06 72 GLN A CA 1
ATOM 593 C C . GLN A 1 72 ? -0.520 7.005 -9.816 1.00 95.06 72 GLN A C 1
ATOM 595 O O . GLN A 1 72 ? -0.971 8.078 -10.206 1.00 95.06 72 GLN A O 1
ATOM 600 N N . VAL A 1 73 ? -1.234 6.179 -9.045 1.00 95.38 73 VAL A N 1
ATOM 601 C CA . VAL A 1 73 ? -2.606 6.490 -8.610 1.00 95.38 73 VAL A CA 1
ATOM 602 C C . VAL A 1 73 ? -2.638 7.771 -7.772 1.00 95.38 73 VAL A C 1
ATOM 604 O O . VAL A 1 73 ? -3.479 8.633 -8.007 1.00 95.38 73 VAL A O 1
ATOM 607 N N . ALA A 1 74 ? -1.692 7.955 -6.847 1.00 95.94 74 ALA A N 1
ATOM 608 C CA . ALA A 1 74 ? -1.587 9.190 -6.073 1.00 95.94 74 ALA A CA 1
ATOM 609 C C . ALA A 1 74 ? -1.388 10.425 -6.972 1.00 95.94 74 ALA A C 1
ATOM 611 O O . ALA A 1 74 ? -2.032 11.443 -6.740 1.00 95.94 74 ALA A O 1
ATOM 612 N N . GLN A 1 75 ? -0.561 10.336 -8.018 1.00 95.69 75 GLN A N 1
ATOM 613 C CA . GLN A 1 75 ? -0.389 11.420 -8.997 1.00 95.69 75 GLN A CA 1
ATOM 614 C C . GLN A 1 75 ? -1.679 11.714 -9.766 1.00 95.69 75 GLN A C 1
ATOM 616 O O . GLN A 1 75 ? -2.049 12.878 -9.893 1.00 95.69 75 GLN A O 1
ATOM 621 N N . LEU A 1 76 ? -2.395 10.680 -10.222 1.00 97.19 76 LEU A N 1
ATOM 622 C CA . LEU A 1 76 ? -3.683 10.837 -10.913 1.00 97.19 76 LEU A CA 1
ATOM 623 C C . LEU A 1 76 ? -4.739 11.522 -10.034 1.00 97.19 76 LEU A C 1
ATOM 625 O O . LEU A 1 76 ? -5.579 12.259 -10.540 1.00 97.19 76 LEU A O 1
ATOM 629 N N . LEU A 1 77 ? -4.670 11.310 -8.720 1.00 97.62 77 LEU A N 1
ATOM 630 C CA . LEU A 1 77 ? -5.539 11.949 -7.731 1.00 97.62 77 LEU A CA 1
ATOM 631 C C . LEU A 1 77 ? -5.049 13.341 -7.284 1.00 97.62 77 LEU A C 1
ATOM 633 O O . LEU A 1 77 ? -5.653 13.938 -6.396 1.00 97.62 77 LEU A O 1
ATOM 637 N N . GLY A 1 78 ? -3.953 13.862 -7.850 1.00 97.69 78 GLY A N 1
ATOM 638 C CA . GLY A 1 78 ? -3.372 15.157 -7.470 1.00 97.69 78 GLY A CA 1
ATOM 639 C C . GLY A 1 78 ? -2.630 15.156 -6.125 1.00 97.69 78 GLY A C 1
ATOM 640 O O . GLY A 1 78 ? -2.331 16.212 -5.573 1.00 97.69 78 GLY A O 1
ATOM 641 N N . LEU A 1 79 ? -2.306 13.983 -5.575 1.00 97.00 79 LEU A N 1
ATOM 642 C CA . LEU A 1 79 ? -1.604 13.814 -4.298 1.00 97.00 79 LEU A CA 1
ATOM 643 C C . LEU A 1 79 ? -0.076 13.828 -4.491 1.00 97.00 79 LEU A C 1
ATOM 645 O O . LEU A 1 79 ? 0.623 12.872 -4.138 1.00 97.00 79 LEU A O 1
ATOM 649 N N . GLU A 1 80 ? 0.458 14.918 -5.046 1.00 92.12 80 GLU A N 1
ATOM 650 C CA . GLU A 1 80 ? 1.872 15.038 -5.444 1.00 92.12 80 GLU A CA 1
ATOM 651 C C . GLU A 1 80 ? 2.845 14.717 -4.300 1.00 92.12 80 GLU A C 1
ATOM 653 O O . GLU A 1 80 ? 3.756 13.899 -4.461 1.00 92.12 80 GLU A O 1
ATOM 658 N N . GLY A 1 81 ? 2.605 15.282 -3.112 1.00 91.31 81 GLY A N 1
ATOM 659 C CA . GLY A 1 81 ? 3.434 15.030 -1.933 1.00 91.31 81 GLY A CA 1
ATOM 660 C C . GLY A 1 81 ? 3.444 13.553 -1.534 1.00 91.31 81 GLY A C 1
ATOM 661 O O . GLY A 1 81 ? 4.507 12.963 -1.364 1.00 91.31 81 GLY A O 1
ATOM 662 N N . ALA A 1 82 ? 2.274 12.913 -1.449 1.00 91.19 82 ALA A N 1
ATOM 663 C CA . ALA A 1 82 ? 2.179 11.501 -1.072 1.00 91.19 82 ALA A CA 1
ATOM 664 C C . ALA A 1 82 ? 2.835 10.570 -2.107 1.00 91.19 82 ALA A C 1
ATOM 666 O O . ALA A 1 82 ? 3.407 9.544 -1.734 1.00 91.19 82 ALA A O 1
ATOM 667 N N . SER A 1 83 ? 2.800 10.943 -3.390 1.00 93.25 83 SER A N 1
ATOM 668 C CA . SER A 1 83 ? 3.339 10.127 -4.481 1.00 93.25 83 SER A CA 1
ATOM 669 C C . SER A 1 83 ? 4.862 9.942 -4.436 1.00 93.25 83 SER A C 1
ATOM 671 O O . SER A 1 83 ? 5.380 8.949 -4.947 1.00 93.25 83 SER A O 1
ATOM 673 N N . THR A 1 84 ? 5.598 10.843 -3.782 1.00 90.19 84 THR A N 1
ATOM 674 C CA . THR A 1 84 ? 7.073 10.827 -3.755 1.00 90.19 84 THR A CA 1
ATOM 675 C C . THR A 1 84 ? 7.655 10.370 -2.421 1.00 90.19 84 THR A C 1
ATOM 677 O O . THR A 1 84 ? 8.837 10.044 -2.333 1.00 90.19 84 THR A O 1
ATOM 680 N N . LEU A 1 85 ? 6.838 10.287 -1.366 1.00 90.75 85 LEU A N 1
ATOM 681 C CA . LEU A 1 85 ? 7.344 9.963 -0.038 1.00 90.75 85 LEU A CA 1
ATOM 682 C C . LEU A 1 85 ? 7.825 8.501 0.042 1.00 90.75 85 LEU A C 1
ATOM 684 O O . LEU A 1 85 ? 7.092 7.574 -0.338 1.00 90.75 85 LEU A O 1
ATOM 688 N N . PRO A 1 86 ? 9.041 8.251 0.559 1.00 90.62 86 PRO A N 1
ATOM 689 C CA . PRO A 1 86 ? 9.487 6.898 0.847 1.00 90.62 86 PRO A CA 1
ATOM 690 C C . PRO A 1 86 ? 8.666 6.302 1.994 1.00 90.62 86 PRO A C 1
ATOM 692 O O . PRO A 1 86 ? 8.163 7.013 2.871 1.00 90.62 86 PRO A O 1
ATOM 695 N N . LYS A 1 87 ? 8.536 4.970 2.006 1.00 89.94 87 LYS A N 1
ATOM 696 C CA . LYS A 1 87 ? 7.887 4.262 3.113 1.00 89.94 87 LYS A CA 1
ATOM 697 C C . LYS A 1 87 ? 8.644 4.559 4.411 1.00 89.94 87 LYS A C 1
ATOM 699 O O . LYS A 1 87 ? 9.824 4.250 4.530 1.00 89.94 87 LYS A O 1
ATOM 704 N N . ARG A 1 88 ? 7.931 5.092 5.402 1.00 88.75 88 ARG A N 1
ATOM 705 C CA . ARG A 1 88 ? 8.401 5.242 6.783 1.00 88.75 88 ARG A CA 1
ATOM 706 C C . ARG A 1 88 ? 7.471 4.438 7.679 1.00 88.75 88 ARG A C 1
ATOM 708 O O . ARG A 1 88 ? 6.259 4.636 7.623 1.00 88.75 88 ARG A O 1
ATOM 715 N N . ALA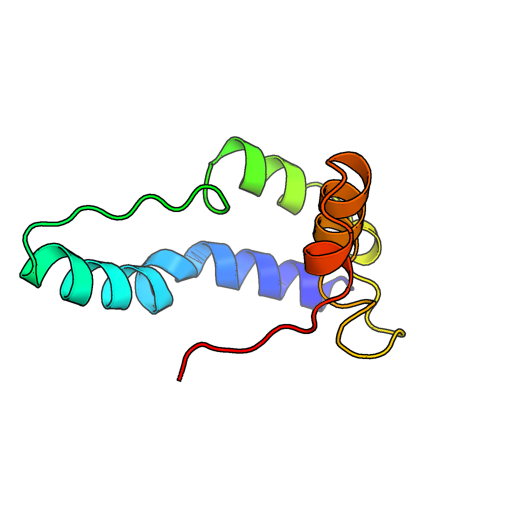 A 1 89 ? 8.020 3.486 8.429 1.00 84.38 89 ALA A N 1
ATOM 716 C CA . ALA A 1 89 ? 7.249 2.799 9.457 1.00 84.38 89 ALA A CA 1
ATOM 717 C C . ALA A 1 89 ? 6.932 3.795 10.580 1.00 84.38 89 ALA A C 1
ATOM 719 O O . ALA A 1 89 ? 7.778 4.620 10.921 1.00 84.38 89 ALA A O 1
ATOM 720 N N . ILE A 1 90 ? 5.718 3.730 11.123 1.00 79.56 90 ILE A N 1
ATOM 721 C CA . ILE A 1 90 ? 5.379 4.438 12.360 1.00 79.56 90 ILE A CA 1
ATOM 722 C C . ILE A 1 90 ? 6.175 3.752 13.480 1.00 79.56 90 ILE A C 1
ATOM 724 O O . ILE A 1 90 ? 6.146 2.520 13.555 1.00 79.56 90 ILE A O 1
ATOM 728 N N . GLN A 1 91 ? 6.947 4.532 14.247 1.00 63.47 91 GLN A N 1
ATOM 729 C CA . GLN A 1 91 ? 7.711 4.048 15.405 1.00 63.47 91 GLN A CA 1
ATOM 730 C C . GLN A 1 91 ? 6.820 3.925 16.634 1.00 63.47 91 GLN A C 1
ATOM 732 O O . GLN A 1 91 ? 5.957 4.815 16.810 1.00 63.47 91 GLN A O 1
#

Foldseek 3Di:
DVVVLVVVVVCLVCCCVPPVVVVVVVQVVVVHDDDDVCNPPVNVVVVSPDDVQCQFDVVDDAQDGHGPVVLVVCVVVVVPVVSRDGDDDDD

Organism: Taxus chinensis 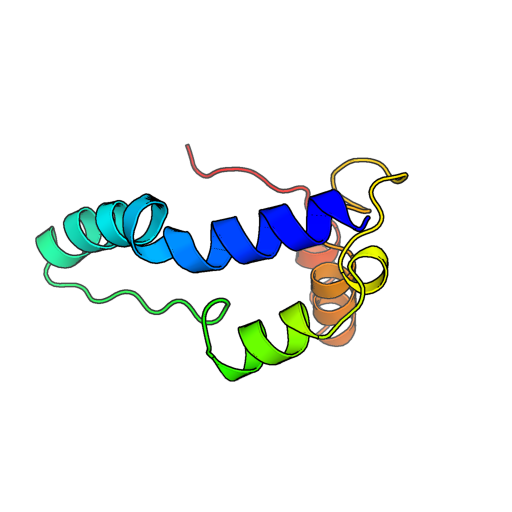(NCBI:txid29808)

InterPro domains:
  IPR001962 Asparagine synthase [PF00733] (3-75)
  IPR001962 Asparagine synthase [cd01991] (1-91)
  IPR014729 Rossmann-like alpha/beta/alpha sandwich fold [G3DSA:3.40.50.620] (1-91)
  IPR051857 Asparagine synthetase domain-containing protein [PTHR45937] (1-91)

Sequence (91 aa):
WVALQEEMKIDVQRIWKRNLGRDDRCIADHGKEARFPFLDEDVIETLLDLPLWEIADLEKPSGHGDKKILRQVAQLLGLEGASTLPKRAIQ

Radius of gyration: 15.05 Å; chains: 1; bounding box: 29×32×37 Å